Protein AF-M4DMU1-F1 (afdb_monomer_lite)

Sequence (93 aa):
MGVEVILTYNFPDIIRYTHIQCVAYGALAHRLNAFWRSNTADVVVCVLRLWRIEWGEGGFNYVTNMEGGSDILFDSDIPEIQFFKSQIPSIDL

Structure (mmCIF, N/CA/C/O backbone):
data_AF-M4DMU1-F1
#
_entry.id   AF-M4DMU1-F1
#
loop_
_atom_site.group_PDB
_atom_site.id
_atom_site.type_symbol
_atom_site.label_atom_id
_atom_site.label_alt_id
_atom_site.label_comp_id
_atom_site.label_asym_id
_atom_site.label_entity_id
_atom_site.label_seq_id
_atom_site.pdbx_PDB_ins_code
_atom_site.Cartn_x
_atom_site.Cartn_y
_atom_site.Cartn_z
_atom_site.occupancy
_atom_site.B_iso_or_equiv
_atom_site.auth_seq_id
_atom_site.auth_comp_id
_atom_site.auth_asym_id
_atom_site.auth_atom_id
_atom_site.pdbx_PDB_model_num
ATOM 1 N N . MET A 1 1 ? -5.336 -5.254 -10.453 1.00 36.75 1 MET A N 1
ATOM 2 C CA . MET A 1 1 ? -6.230 -4.555 -9.509 1.00 36.75 1 MET A CA 1
ATOM 3 C C . MET A 1 1 ? -5.415 -3.386 -8.978 1.00 36.75 1 MET A C 1
ATOM 5 O O . MET A 1 1 ? -4.430 -3.638 -8.300 1.00 36.75 1 MET A O 1
ATOM 9 N N . GLY A 1 2 ? -5.679 -2.161 -9.438 1.00 36.19 2 GLY A N 1
ATOM 10 C CA . GLY A 1 2 ? -4.987 -0.965 -8.941 1.00 36.19 2 GLY A CA 1
ATOM 11 C C . GLY A 1 2 ? -5.722 -0.457 -7.708 1.00 36.19 2 GLY A C 1
ATOM 12 O O . GLY A 1 2 ? -6.950 -0.471 -7.713 1.00 36.19 2 GLY A O 1
ATOM 13 N N . VAL A 1 3 ? -4.998 -0.082 -6.658 1.00 41.44 3 VAL A N 1
ATOM 14 C CA . VAL A 1 3 ? -5.593 0.516 -5.459 1.00 41.44 3 VAL A CA 1
ATOM 15 C C . VAL A 1 3 ? -5.123 1.960 -5.418 1.00 41.44 3 VAL A C 1
ATOM 17 O O . VAL A 1 3 ? -3.929 2.230 -5.330 1.00 41.44 3 VAL A O 1
ATOM 20 N N . GLU A 1 4 ? -6.052 2.898 -5.546 1.00 38.41 4 GLU A N 1
ATOM 21 C CA . GLU A 1 4 ? -5.741 4.311 -5.367 1.00 38.41 4 GLU A CA 1
ATOM 22 C C . GLU A 1 4 ? -5.572 4.565 -3.864 1.00 38.41 4 GLU A C 1
ATOM 24 O O . GLU A 1 4 ? -6.482 4.293 -3.084 1.00 38.41 4 GLU A O 1
ATOM 29 N N . VAL A 1 5 ? -4.383 4.998 -3.439 1.00 45.34 5 VAL A N 1
ATOM 30 C CA . VAL A 1 5 ? -4.080 5.26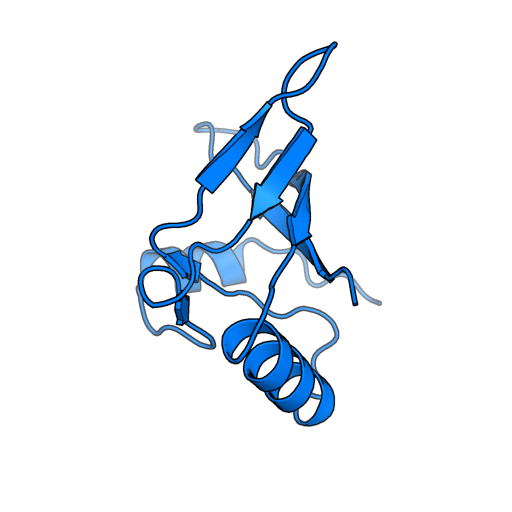3 -2.025 1.00 45.34 5 VAL A CA 1
ATOM 31 C C . VAL A 1 5 ? -3.679 6.725 -1.910 1.00 45.34 5 VAL A C 1
ATOM 33 O O . VAL A 1 5 ? -2.688 7.164 -2.485 1.00 45.34 5 VAL A O 1
ATOM 36 N N . ILE A 1 6 ? -4.446 7.502 -1.158 1.00 46.75 6 ILE A N 1
ATOM 37 C CA . ILE A 1 6 ? -4.153 8.919 -0.946 1.00 46.75 6 ILE A CA 1
ATOM 38 C C . ILE A 1 6 ? -3.015 9.019 0.075 1.00 46.75 6 ILE A C 1
ATOM 40 O O . ILE A 1 6 ? -3.157 8.565 1.210 1.00 46.75 6 ILE A O 1
ATOM 44 N N . LEU A 1 7 ? -1.883 9.605 -0.323 1.00 43.75 7 LEU A N 1
ATOM 45 C CA . LEU A 1 7 ? -0.764 9.882 0.576 1.00 43.75 7 LEU A CA 1
ATOM 46 C C . LEU A 1 7 ? -0.775 11.367 0.947 1.00 43.75 7 LEU A C 1
ATOM 48 O O . LEU A 1 7 ? -0.752 12.255 0.096 1.00 43.75 7 LEU A O 1
ATOM 52 N N . THR A 1 8 ? -0.778 11.648 2.240 1.00 39.38 8 THR A N 1
ATOM 53 C CA . THR A 1 8 ? -0.685 13.005 2.785 1.00 39.38 8 THR A CA 1
ATOM 54 C C . THR A 1 8 ? 0.732 13.314 3.227 1.00 39.38 8 THR A C 1
ATOM 56 O O . THR A 1 8 ? 1.342 12.534 3.959 1.00 39.38 8 THR A O 1
ATOM 59 N N . TYR A 1 9 ? 1.231 14.487 2.845 1.00 39.00 9 TYR A N 1
ATOM 60 C CA . TYR A 1 9 ? 2.486 15.027 3.358 1.00 39.00 9 TYR A CA 1
ATOM 61 C C . TYR A 1 9 ? 2.177 16.205 4.287 1.00 39.00 9 TYR A C 1
ATOM 63 O O . TYR A 1 9 ? 1.493 17.145 3.881 1.00 39.00 9 TYR A O 1
ATOM 71 N N . ASN A 1 10 ? 2.676 16.167 5.525 1.00 35.88 10 ASN A N 1
ATOM 72 C CA . ASN A 1 10 ? 2.546 17.287 6.459 1.00 35.88 10 ASN A CA 1
ATOM 73 C C . ASN A 1 10 ? 3.645 18.319 6.178 1.00 35.88 10 ASN A C 1
ATOM 75 O O . ASN A 1 10 ? 4.809 18.102 6.512 1.00 35.88 10 ASN A O 1
ATOM 79 N N . PHE A 1 11 ? 3.272 19.452 5.581 1.00 35.72 11 PHE A N 1
ATOM 80 C CA . PHE A 1 11 ? 3.992 20.712 5.783 1.00 35.72 11 PHE A CA 1
ATOM 81 C C . PHE A 1 11 ? 3.352 21.447 6.970 1.00 35.72 11 PHE A C 1
ATOM 83 O O . PHE A 1 11 ? 2.145 21.290 7.152 1.00 35.72 11 PHE A O 1
ATOM 90 N N . PRO A 1 12 ? 4.106 22.240 7.759 1.00 43.03 12 PRO A N 1
ATOM 91 C CA . PRO A 1 12 ? 3.705 22.656 9.109 1.00 43.03 12 PRO A CA 1
ATOM 92 C C . PRO A 1 12 ? 2.365 23.387 9.265 1.00 43.03 12 PRO A C 1
ATOM 94 O O . PRO A 1 12 ? 1.928 23.517 10.395 1.00 43.03 12 PRO A O 1
ATOM 97 N N . ASP A 1 13 ? 1.687 23.811 8.192 1.00 41.03 13 ASP A N 1
ATOM 98 C CA . ASP A 1 13 ? 0.438 24.580 8.297 1.00 41.03 13 ASP A CA 1
ATOM 99 C C . ASP A 1 13 ? -0.630 24.251 7.227 1.00 41.03 13 ASP A C 1
ATOM 101 O O . ASP A 1 13 ? -1.669 24.906 7.179 1.00 41.03 13 ASP A O 1
ATOM 105 N N . ILE A 1 14 ? -0.422 23.253 6.349 1.00 41.44 14 ILE A N 1
ATOM 106 C CA . ILE A 1 14 ? -1.425 22.840 5.341 1.00 41.44 14 ILE A CA 1
ATOM 107 C C . ILE A 1 14 ? -1.326 21.329 5.087 1.00 41.44 14 ILE A C 1
ATOM 109 O O . ILE A 1 14 ? -0.342 20.863 4.507 1.00 41.44 14 ILE A O 1
ATOM 113 N N . ILE A 1 15 ? -2.379 20.572 5.423 1.00 51.69 15 ILE A N 1
ATOM 114 C CA . ILE A 1 15 ? -2.550 19.196 4.931 1.00 51.69 15 ILE A CA 1
ATOM 115 C C . ILE A 1 15 ? -2.911 19.291 3.448 1.00 51.69 15 ILE A C 1
ATOM 117 O O . ILE A 1 15 ? -4.048 19.596 3.085 1.00 51.69 15 ILE A O 1
ATOM 121 N N . ARG A 1 16 ? -1.931 19.073 2.569 1.00 52.25 16 ARG A N 1
ATOM 122 C CA . ARG A 1 16 ? -2.199 18.883 1.141 1.00 52.25 16 ARG A CA 1
ATOM 123 C C . ARG A 1 16 ? -2.372 17.393 0.876 1.00 52.25 16 ARG A C 1
ATOM 125 O O . ARG A 1 16 ? -1.435 16.613 1.048 1.00 52.25 16 ARG A O 1
ATOM 132 N N . TYR A 1 17 ? -3.578 17.018 0.461 1.00 60.00 17 TYR A N 1
ATOM 133 C CA . TYR A 1 17 ? -3.865 15.685 -0.052 1.00 60.00 17 TYR A CA 1
ATOM 134 C C . TYR A 1 17 ? -3.322 15.592 -1.475 1.00 60.00 17 TYR A C 1
ATOM 136 O O . TYR A 1 17 ? -3.812 16.274 -2.375 1.00 60.00 17 TYR A O 1
ATOM 144 N N . THR A 1 18 ? -2.301 14.763 -1.675 1.00 65.81 18 THR A N 1
ATOM 145 C CA . THR A 1 18 ? -1.830 14.417 -3.015 1.00 65.81 18 THR A CA 1
ATOM 146 C C . THR A 1 18 ? -2.292 12.998 -3.302 1.00 65.81 18 THR A C 1
ATOM 148 O O . THR A 1 18 ? -1.915 12.050 -2.614 1.00 65.81 18 THR A O 1
ATOM 151 N N . HIS A 1 19 ? -3.137 12.842 -4.316 1.00 71.75 19 HIS A N 1
ATOM 152 C CA . HIS A 1 19 ? -3.531 11.520 -4.780 1.00 71.75 19 HIS A CA 1
ATOM 153 C C . HIS A 1 19 ? -2.331 10.875 -5.467 1.00 71.75 19 HIS A C 1
ATOM 155 O O . HIS A 1 19 ? -1.783 11.428 -6.421 1.00 71.75 19 HIS A O 1
ATOM 161 N N . ILE A 1 20 ? -1.898 9.728 -4.947 1.00 78.00 20 ILE A N 1
ATOM 162 C CA . ILE A 1 20 ? -0.766 8.979 -5.477 1.00 78.00 20 ILE A CA 1
ATOM 163 C C . ILE A 1 20 ? -1.251 7.584 -5.862 1.00 78.00 20 ILE A C 1
ATOM 165 O O . ILE A 1 20 ? -1.814 6.841 -5.062 1.00 78.00 20 ILE A O 1
ATOM 169 N N . GLN A 1 21 ? -1.007 7.189 -7.106 1.00 82.25 21 GLN A N 1
ATOM 170 C CA . GLN A 1 21 ? -1.336 5.838 -7.524 1.00 82.25 21 GLN A CA 1
ATOM 171 C C . GLN A 1 21 ? -0.401 4.832 -6.838 1.00 82.25 21 GLN A C 1
ATOM 173 O O . GLN A 1 21 ? 0.821 4.996 -6.845 1.00 82.25 21 GLN A O 1
ATOM 178 N N . CYS A 1 22 ? -0.979 3.775 -6.264 1.00 86.56 22 CYS A N 1
ATOM 179 C CA . CYS A 1 22 ? -0.244 2.676 -5.649 1.00 86.56 22 CYS A CA 1
ATOM 180 C C . CYS A 1 22 ? -0.587 1.359 -6.350 1.00 86.56 22 CYS A C 1
ATOM 182 O O . CYS A 1 22 ? -1.749 1.052 -6.620 1.00 86.56 22 CYS A O 1
ATOM 184 N N . VAL A 1 23 ? 0.422 0.546 -6.650 1.00 87.69 23 VAL A N 1
ATOM 185 C CA . VAL A 1 23 ? 0.211 -0.739 -7.320 1.00 87.69 23 VAL A CA 1
ATOM 186 C C . VAL A 1 23 ? 0.811 -1.863 -6.490 1.00 87.69 23 VAL A C 1
ATOM 188 O O . VAL A 1 23 ? 2.011 -1.903 -6.237 1.00 87.69 23 VAL A O 1
ATOM 191 N N . ALA A 1 24 ? -0.051 -2.773 -6.040 1.00 89.88 24 ALA A N 1
ATOM 192 C CA . ALA A 1 24 ? 0.353 -3.983 -5.341 1.00 89.88 24 ALA A CA 1
ATOM 193 C C . ALA A 1 24 ? 0.336 -5.181 -6.300 1.00 89.88 24 ALA A C 1
ATOM 195 O O . ALA A 1 24 ? -0.604 -5.358 -7.078 1.00 89.88 24 ALA A O 1
ATOM 196 N N . TYR A 1 25 ? 1.328 -6.052 -6.163 1.00 88.50 25 TYR A N 1
ATOM 197 C CA . TYR A 1 25 ? 1.500 -7.292 -6.908 1.00 88.50 25 TYR A CA 1
ATOM 198 C C . TYR A 1 25 ? 1.666 -8.492 -5.967 1.00 88.50 25 TYR A C 1
ATOM 200 O O . TYR A 1 25 ? 2.002 -8.355 -4.784 1.00 88.50 25 TYR A O 1
ATOM 208 N N . GLY A 1 26 ? 1.428 -9.687 -6.510 1.00 90.31 26 GLY A N 1
ATOM 209 C CA . GLY A 1 26 ? 1.651 -10.962 -5.827 1.00 90.31 26 GLY A CA 1
ATOM 210 C C . GLY A 1 26 ? 0.813 -11.142 -4.558 1.00 90.31 26 GLY A C 1
ATOM 211 O O . GLY A 1 26 ? -0.331 -10.690 -4.463 1.00 90.31 26 GLY A O 1
ATOM 212 N N . ALA A 1 27 ? 1.394 -11.803 -3.554 1.00 90.75 27 ALA A N 1
ATOM 213 C CA . ALA A 1 27 ? 0.718 -12.104 -2.289 1.00 90.75 27 ALA A CA 1
ATOM 214 C C . ALA A 1 27 ? 0.214 -10.848 -1.553 1.00 90.75 27 ALA A C 1
ATOM 216 O O . ALA A 1 27 ? -0.832 -10.888 -0.900 1.00 90.75 27 ALA A O 1
ATOM 217 N N . LEU A 1 28 ? 0.921 -9.718 -1.684 1.00 90.75 28 LEU A N 1
ATOM 218 C CA . LEU A 1 28 ? 0.512 -8.456 -1.070 1.00 90.75 28 LEU A CA 1
ATOM 219 C C . LEU A 1 28 ? -0.789 -7.924 -1.682 1.00 90.75 28 LEU A C 1
ATOM 221 O O . LEU A 1 28 ? -1.664 -7.478 -0.945 1.00 90.75 28 LEU A O 1
ATOM 225 N N . ALA A 1 29 ? -0.957 -8.042 -3.003 1.00 90.44 29 ALA A N 1
ATOM 226 C CA . ALA A 1 29 ? -2.191 -7.654 -3.686 1.00 90.44 29 ALA A CA 1
ATOM 227 C C . ALA A 1 29 ? -3.392 -8.491 -3.224 1.00 90.44 29 ALA A C 1
ATOM 229 O O . ALA A 1 29 ? -4.471 -7.955 -2.973 1.00 90.44 29 ALA A O 1
ATOM 230 N N . HIS A 1 30 ? -3.199 -9.804 -3.063 1.00 90.94 30 HIS A N 1
ATOM 231 C CA . HIS A 1 30 ? -4.249 -10.690 -2.563 1.00 90.94 30 HIS A CA 1
ATOM 232 C C . HIS A 1 30 ? -4.655 -10.349 -1.129 1.00 90.94 30 HIS A C 1
ATOM 234 O O . HIS A 1 30 ? -5.847 -10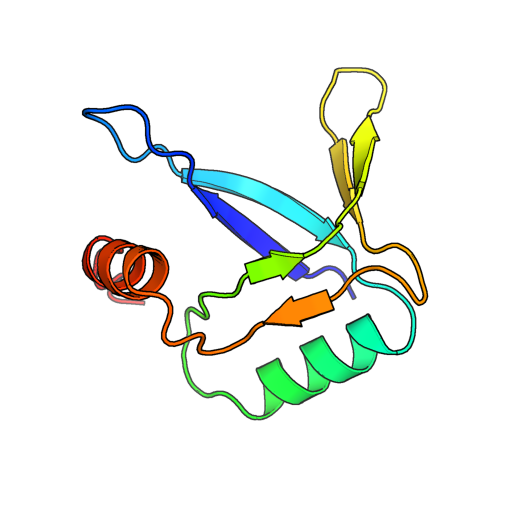.286 -0.837 1.00 90.94 30 HIS A O 1
ATOM 240 N N . ARG A 1 31 ? -3.679 -10.078 -0.256 1.00 90.44 31 ARG A N 1
ATOM 241 C CA . ARG A 1 31 ? -3.926 -9.670 1.131 1.00 90.44 31 ARG A CA 1
ATOM 242 C C . ARG A 1 31 ? -4.632 -8.321 1.223 1.00 90.44 31 ARG A C 1
ATOM 244 O O . ARG A 1 31 ? -5.583 -8.206 1.985 1.00 90.44 31 ARG A O 1
ATOM 251 N N . LEU A 1 32 ? -4.216 -7.338 0.424 1.00 89.06 32 LEU A N 1
ATOM 252 C CA . LEU A 1 32 ? -4.875 -6.034 0.349 1.00 89.06 32 LEU A CA 1
ATOM 253 C C . LEU A 1 32 ? -6.338 -6.172 -0.095 1.00 89.06 32 LEU A C 1
ATOM 255 O O . LEU A 1 32 ? -7.229 -5.626 0.545 1.00 89.06 32 LEU A O 1
ATOM 259 N N . ASN A 1 33 ? -6.603 -6.962 -1.138 1.00 89.06 33 ASN A N 1
ATOM 260 C CA . ASN A 1 33 ? -7.969 -7.215 -1.596 1.00 89.06 33 ASN A CA 1
ATOM 261 C C . ASN A 1 33 ? -8.804 -7.997 -0.565 1.00 89.06 33 ASN A C 1
ATOM 263 O O . ASN A 1 33 ? -9.987 -7.712 -0.398 1.00 89.06 33 ASN A O 1
ATOM 267 N N . ALA A 1 34 ? -8.216 -8.975 0.130 1.00 90.50 34 ALA A N 1
ATOM 268 C CA . ALA A 1 34 ? -8.902 -9.701 1.197 1.00 90.50 34 ALA A CA 1
ATOM 269 C C . ALA A 1 34 ? -9.272 -8.771 2.363 1.00 90.50 34 ALA A C 1
ATOM 271 O O . ALA A 1 34 ? -10.419 -8.788 2.801 1.00 90.50 34 ALA A O 1
ATOM 272 N N . PHE A 1 35 ? -8.333 -7.922 2.796 1.00 90.31 35 PHE A N 1
ATOM 273 C CA . PHE A 1 35 ? -8.567 -6.917 3.831 1.00 90.31 35 PHE A CA 1
ATOM 274 C C . PHE A 1 35 ? -9.698 -5.965 3.432 1.00 90.31 35 PHE A C 1
ATOM 276 O O . PHE A 1 35 ? -10.663 -5.821 4.179 1.00 90.31 35 PHE A O 1
ATOM 283 N N . TRP A 1 36 ? -9.629 -5.386 2.228 1.00 86.56 36 TRP A N 1
ATOM 284 C CA . TRP A 1 36 ? -10.644 -4.454 1.734 1.00 86.56 36 TRP A CA 1
ATOM 285 C C . TRP A 1 36 ? -12.042 -5.076 1.718 1.00 86.56 36 TRP A C 1
ATOM 287 O O . TRP A 1 36 ? -12.991 -4.484 2.210 1.00 86.56 36 TRP A O 1
ATOM 297 N N . ARG A 1 37 ? -12.171 -6.316 1.231 1.00 88.31 37 ARG A N 1
ATOM 298 C CA . ARG A 1 37 ? -13.460 -7.029 1.194 1.00 88.31 37 ARG A CA 1
ATOM 299 C C . ARG A 1 37 ? -14.028 -7.366 2.570 1.00 88.31 37 ARG A C 1
ATOM 301 O O . ARG A 1 37 ? -15.226 -7.602 2.676 1.00 88.31 37 ARG A O 1
ATOM 308 N N . SER A 1 38 ? -13.177 -7.464 3.587 1.00 89.75 38 SER A N 1
ATOM 309 C CA . SER A 1 38 ? -13.600 -7.715 4.968 1.00 89.75 38 SER A CA 1
ATOM 310 C C . SER A 1 38 ? -13.914 -6.439 5.748 1.00 89.75 38 SER A C 1
ATOM 312 O O . SER A 1 38 ? -14.425 -6.529 6.860 1.00 89.75 38 SER A O 1
ATOM 314 N N . ASN A 1 39 ? -13.597 -5.270 5.188 1.00 85.69 39 ASN A N 1
ATOM 315 C CA . ASN A 1 39 ? -13.770 -3.984 5.838 1.00 85.69 39 ASN A CA 1
ATOM 316 C C . ASN A 1 39 ? -15.028 -3.281 5.304 1.00 85.69 39 ASN A C 1
ATOM 318 O O . ASN A 1 39 ? -15.336 -3.360 4.117 1.00 85.69 39 ASN A O 1
ATOM 322 N N . THR A 1 40 ? -15.762 -2.612 6.189 1.00 84.44 40 THR A N 1
ATOM 323 C CA . THR A 1 40 ? -16.941 -1.802 5.843 1.00 84.44 40 THR A CA 1
ATOM 324 C C . THR A 1 40 ? -16.657 -0.305 5.897 1.00 84.44 40 THR A C 1
ATOM 326 O O . THR A 1 40 ? -17.564 0.481 5.662 1.00 84.44 40 THR A O 1
ATOM 329 N N . ALA A 1 41 ? -15.441 0.096 6.276 1.00 80.44 41 ALA A N 1
ATOM 330 C CA . ALA A 1 41 ? -15.036 1.490 6.298 1.00 80.44 41 ALA A CA 1
ATOM 331 C C . ALA A 1 41 ? -14.823 1.994 4.873 1.00 80.44 41 ALA A C 1
ATOM 333 O O . ALA A 1 41 ? -14.150 1.346 4.070 1.00 80.44 41 ALA A O 1
ATOM 334 N N . ASP A 1 42 ? -15.324 3.189 4.590 1.00 76.94 42 ASP A N 1
ATOM 335 C CA . ASP A 1 42 ? -15.133 3.796 3.280 1.00 76.94 42 ASP A CA 1
ATOM 336 C C . ASP A 1 42 ? -13.707 4.337 3.084 1.00 76.94 42 ASP A C 1
ATOM 338 O O . ASP A 1 42 ? -13.210 4.438 1.962 1.00 76.94 42 ASP A O 1
ATOM 342 N N . VAL A 1 43 ? -13.021 4.654 4.189 1.00 77.19 43 VAL A N 1
ATOM 343 C CA . VAL A 1 43 ? -11.628 5.111 4.203 1.00 77.19 43 VAL A CA 1
ATOM 344 C C . VAL A 1 43 ? -10.807 4.236 5.142 1.00 77.19 43 VAL A C 1
ATOM 346 O O . VAL A 1 43 ? -11.104 4.105 6.328 1.00 77.19 43 VAL A O 1
ATOM 349 N N . VAL A 1 44 ? -9.716 3.680 4.613 1.00 80.69 44 VAL A N 1
ATOM 350 C CA . VAL A 1 44 ? -8.736 2.898 5.373 1.00 80.69 44 VAL A CA 1
ATOM 351 C C . VAL A 1 44 ? -7.405 3.636 5.372 1.00 80.69 44 VAL A C 1
ATOM 353 O O . VAL A 1 44 ? -6.818 3.884 4.320 1.00 80.69 44 VAL A O 1
ATOM 356 N N . VAL A 1 45 ? -6.882 3.917 6.564 1.00 82.25 45 VAL A N 1
ATOM 357 C CA . VAL A 1 45 ? -5.519 4.436 6.730 1.00 82.25 45 VAL A CA 1
ATOM 358 C C . VAL A 1 45 ? -4.561 3.269 6.936 1.00 82.25 45 VAL A C 1
ATOM 360 O O . VAL A 1 45 ? -4.740 2.460 7.847 1.00 82.25 45 VAL A O 1
ATOM 363 N N . CYS A 1 46 ? -3.524 3.199 6.105 1.00 86.62 46 CYS A N 1
ATOM 364 C CA . CYS A 1 46 ? -2.503 2.160 6.172 1.00 86.62 46 CYS A CA 1
ATOM 365 C C . CYS A 1 46 ? -1.091 2.734 5.998 1.00 86.62 46 CYS A C 1
ATOM 367 O O . CYS A 1 46 ? -0.911 3.840 5.489 1.00 86.62 46 CYS A O 1
ATOM 369 N N . VAL A 1 47 ? -0.081 1.971 6.421 1.00 86.69 47 VAL A N 1
ATOM 370 C CA . VAL A 1 47 ? 1.335 2.323 6.238 1.00 86.69 47 VAL A CA 1
ATOM 371 C C . VAL A 1 47 ? 1.948 1.452 5.165 1.00 86.69 47 VAL A C 1
ATOM 373 O O . VAL A 1 47 ? 1.997 0.229 5.301 1.00 86.69 47 VAL A O 1
ATOM 376 N N . LEU A 1 48 ? 2.495 2.095 4.141 1.00 89.81 48 LEU A N 1
ATOM 377 C CA . LEU A 1 48 ? 3.269 1.445 3.094 1.00 89.81 48 LEU A CA 1
ATOM 378 C C . LEU A 1 48 ? 4.736 1.340 3.540 1.00 89.81 48 LEU A C 1
ATOM 380 O O . LEU A 1 48 ? 5.428 2.348 3.666 1.00 89.81 48 LEU A O 1
ATOM 384 N N . ARG A 1 49 ? 5.233 0.122 3.793 1.00 90.56 49 AR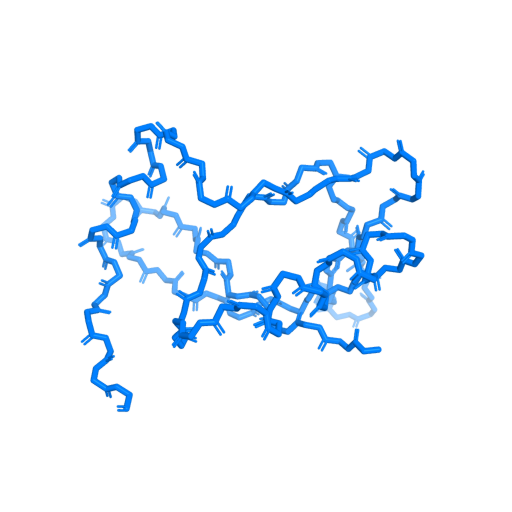G A N 1
ATOM 385 C CA . ARG A 1 49 ? 6.626 -0.116 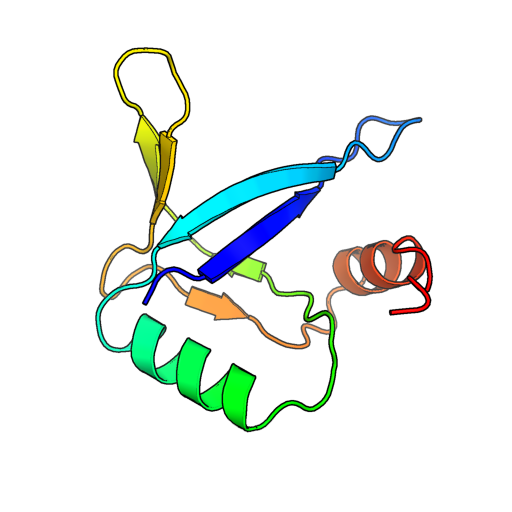4.216 1.00 90.56 49 ARG A CA 1
ATOM 386 C C . ARG A 1 49 ? 7.490 -0.611 3.070 1.00 90.56 49 ARG A C 1
ATOM 388 O O . ARG A 1 49 ? 7.130 -1.588 2.419 1.00 90.56 49 ARG A O 1
ATOM 395 N N . LEU A 1 50 ? 8.644 0.032 2.873 1.00 92.06 50 LEU A N 1
ATOM 396 C CA . LEU A 1 50 ? 9.634 -0.326 1.848 1.00 92.06 50 LEU A CA 1
ATOM 397 C C . LEU A 1 50 ? 9.039 -0.373 0.431 1.00 92.06 50 LEU A C 1
ATOM 399 O O . LEU A 1 50 ? 9.358 -1.268 -0.347 1.00 92.06 50 LEU A O 1
ATOM 403 N N . TRP A 1 51 ? 8.144 0.561 0.102 1.00 92.38 51 TRP A N 1
ATOM 404 C CA . TRP A 1 51 ? 7.601 0.704 -1.251 1.00 92.38 51 TRP A CA 1
ATOM 405 C C . TRP A 1 51 ? 8.558 1.500 -2.133 1.00 92.38 51 TRP A C 1
ATOM 407 O O . TRP A 1 51 ? 9.256 2.399 -1.663 1.00 92.38 51 TRP A O 1
ATOM 417 N N . ARG A 1 52 ? 8.595 1.155 -3.419 1.00 89.38 52 ARG A N 1
ATOM 418 C CA . ARG A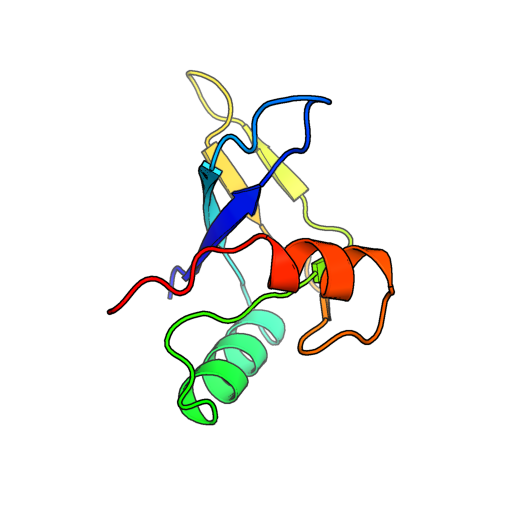 1 52 ? 9.444 1.798 -4.418 1.00 89.38 52 ARG A CA 1
ATOM 419 C C . ARG A 1 52 ? 8.654 2.865 -5.163 1.00 89.38 52 ARG A C 1
ATOM 421 O O . ARG A 1 52 ? 7.509 2.631 -5.538 1.00 89.38 52 ARG A O 1
ATOM 428 N N . ILE A 1 53 ? 9.284 4.009 -5.403 1.00 90.00 53 ILE A N 1
ATOM 429 C CA . ILE A 1 53 ? 8.761 5.048 -6.293 1.00 90.00 53 ILE A CA 1
ATOM 430 C 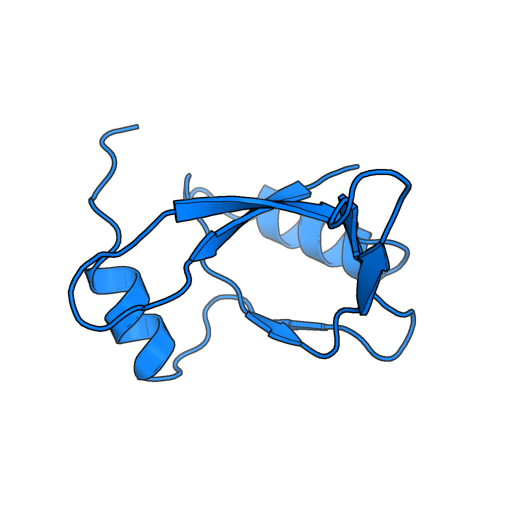C . ILE A 1 53 ? 9.145 4.707 -7.732 1.00 90.00 53 ILE A C 1
ATOM 432 O O . ILE A 1 53 ? 10.321 4.478 -8.014 1.00 90.00 53 ILE A O 1
ATOM 436 N N . GLU A 1 54 ? 8.162 4.711 -8.625 1.00 87.62 54 GLU A N 1
ATOM 437 C CA . GLU A 1 54 ? 8.348 4.593 -10.067 1.00 87.62 54 GLU A CA 1
ATOM 438 C C . GLU A 1 54 ? 8.294 5.973 -10.720 1.00 87.62 54 GLU A C 1
ATOM 440 O O . GLU A 1 54 ? 7.330 6.732 -10.565 1.00 87.62 54 GLU A O 1
ATOM 445 N N . TRP A 1 55 ? 9.343 6.277 -11.478 1.00 87.12 55 TRP A N 1
ATOM 446 C CA . TRP A 1 55 ? 9.484 7.511 -12.241 1.00 87.12 55 TRP A CA 1
ATOM 447 C C . TRP A 1 55 ? 9.250 7.220 -13.722 1.00 87.12 55 TRP A C 1
ATOM 449 O O . TRP A 1 55 ? 9.718 6.209 -14.243 1.00 87.12 55 TRP A O 1
ATOM 459 N N . GLY A 1 56 ? 8.528 8.106 -14.400 1.00 83.19 56 GLY A N 1
ATOM 460 C CA . GLY A 1 56 ? 8.316 8.054 -15.845 1.00 83.19 56 GLY A CA 1
ATOM 461 C C . GLY A 1 56 ? 8.746 9.350 -16.526 1.00 83.19 56 GLY A C 1
ATOM 462 O O . GLY A 1 56 ? 9.224 10.288 -15.881 1.00 83.19 56 GLY A O 1
ATOM 463 N N . GLU A 1 57 ? 8.543 9.429 -17.841 1.00 82.75 57 GLU A N 1
ATOM 464 C CA . GLU A 1 57 ? 8.622 10.715 -18.539 1.00 82.75 57 GLU A CA 1
ATOM 465 C C . GLU A 1 57 ? 7.581 11.676 -17.950 1.00 82.75 57 GLU A C 1
ATOM 467 O O . GLU A 1 57 ? 6.394 11.365 -17.896 1.00 82.75 57 GLU A O 1
ATOM 472 N N . GLY A 1 58 ? 8.034 12.837 -17.469 1.00 81.69 58 GLY A N 1
ATOM 473 C CA . GLY A 1 58 ? 7.174 13.824 -16.806 1.00 81.69 58 GLY A CA 1
ATOM 474 C C . GLY A 1 58 ? 7.169 13.766 -15.274 1.00 81.69 58 GLY A C 1
ATOM 475 O O . GLY A 1 58 ? 6.541 14.619 -14.653 1.00 81.69 58 GLY A O 1
ATOM 476 N N . GLY A 1 59 ? 7.912 12.841 -14.653 1.00 82.75 59 GLY A N 1
ATOM 477 C CA . GLY A 1 59 ? 8.156 12.839 -13.208 1.00 82.75 59 GLY A CA 1
ATOM 478 C C . GLY A 1 59 ? 7.552 11.642 -12.479 1.00 82.75 59 GLY A C 1
ATOM 479 O O . GLY A 1 59 ? 7.680 10.500 -12.922 1.00 82.75 59 GLY A O 1
ATOM 480 N N . PHE A 1 60 ? 6.986 11.898 -11.298 1.00 80.69 60 PHE A N 1
ATOM 481 C CA . PHE A 1 60 ? 6.422 10.853 -10.445 1.00 80.69 60 PHE A CA 1
ATOM 482 C C . PHE A 1 60 ? 5.251 10.164 -11.153 1.00 80.69 60 PHE A C 1
ATOM 484 O O . PHE A 1 60 ? 4.333 10.845 -11.606 1.00 80.69 60 PHE A O 1
ATOM 491 N N . ASN A 1 61 ? 5.273 8.831 -11.220 1.00 84.69 61 ASN A N 1
ATOM 492 C CA . ASN A 1 61 ? 4.214 8.057 -11.863 1.00 84.69 61 ASN A CA 1
ATOM 493 C C . ASN A 1 61 ? 3.338 7.349 -10.816 1.00 84.69 61 ASN A C 1
ATOM 495 O O . ASN A 1 61 ? 2.176 7.698 -10.625 1.00 84.69 61 ASN A O 1
ATOM 499 N N . TYR A 1 62 ? 3.908 6.387 -10.087 1.00 85.12 62 TYR A N 1
ATOM 500 C CA . TYR A 1 62 ? 3.208 5.638 -9.040 1.00 85.12 62 TYR A CA 1
ATOM 501 C C . TYR A 1 62 ? 4.196 5.065 -8.019 1.00 85.12 62 TYR A C 1
ATOM 503 O O . TYR A 1 62 ? 5.409 5.099 -8.220 1.00 85.12 62 TYR A O 1
ATOM 511 N N . VAL A 1 63 ? 3.693 4.515 -6.916 1.00 89.44 63 VAL A N 1
ATOM 512 C CA . VAL A 1 63 ? 4.490 3.672 -6.011 1.00 89.44 63 VAL A CA 1
ATOM 513 C C . VAL A 1 63 ? 4.078 2.213 -6.131 1.00 89.44 63 VAL A C 1
ATOM 515 O O . VAL A 1 63 ? 2.905 1.891 -6.316 1.00 89.44 63 VAL A O 1
ATOM 518 N N . THR A 1 64 ? 5.041 1.307 -6.019 1.00 92.06 64 THR A N 1
ATOM 519 C CA . THR A 1 64 ? 4.813 -0.134 -6.141 1.00 92.06 64 THR A CA 1
ATOM 520 C C . THR A 1 64 ? 5.526 -0.923 -5.062 1.00 92.06 64 THR A C 1
ATOM 522 O O . THR A 1 64 ? 6.545 -0.496 -4.512 1.00 92.06 64 THR A O 1
ATOM 525 N N . ASN A 1 65 ? 5.004 -2.109 -4.774 1.00 92.25 65 ASN A N 1
ATOM 526 C CA . ASN A 1 65 ? 5.648 -3.036 -3.864 1.00 92.25 65 ASN A CA 1
ATOM 527 C C . ASN A 1 65 ? 6.818 -3.774 -4.541 1.00 92.25 65 ASN A C 1
ATOM 529 O O . ASN A 1 65 ? 6.786 -4.087 -5.731 1.00 92.25 65 ASN A O 1
ATOM 533 N N . MET A 1 66 ? 7.833 -4.093 -3.746 1.00 91.06 66 MET A N 1
ATOM 534 C CA . MET A 1 66 ? 8.879 -5.063 -4.036 1.00 91.06 66 MET A CA 1
ATOM 535 C C . MET A 1 66 ? 8.475 -6.404 -3.425 1.00 91.06 66 MET A C 1
ATOM 537 O O . MET A 1 66 ? 8.167 -6.490 -2.232 1.00 91.06 66 MET A O 1
ATOM 541 N N . GLU A 1 67 ? 8.457 -7.456 -4.237 1.00 84.25 67 GLU A N 1
ATOM 542 C CA . GLU A 1 67 ? 8.094 -8.793 -3.776 1.00 84.25 67 GLU A CA 1
ATOM 543 C C . GLU A 1 67 ? 9.060 -9.284 -2.685 1.00 84.25 67 GLU A C 1
ATOM 545 O O . GLU A 1 67 ? 10.275 -9.141 -2.799 1.00 84.25 67 GLU A O 1
ATOM 550 N N . GLY A 1 68 ? 8.506 -9.796 -1.581 1.00 82.62 68 GLY A N 1
ATOM 551 C CA . GLY A 1 68 ? 9.270 -10.254 -0.415 1.00 82.62 68 GLY A CA 1
ATOM 552 C C . GLY A 1 68 ? 9.837 -9.152 0.494 1.00 82.62 68 GLY A C 1
ATOM 553 O O . GLY A 1 68 ? 10.270 -9.470 1.597 1.00 82.62 68 GLY A O 1
ATOM 554 N N . GLY A 1 69 ? 9.815 -7.880 0.077 1.00 87.12 69 GLY A N 1
ATOM 555 C CA . GLY A 1 69 ? 10.376 -6.764 0.852 1.00 87.12 69 GLY A CA 1
ATOM 556 C C . GLY A 1 69 ? 9.345 -5.752 1.348 1.00 87.12 69 GLY A C 1
ATOM 557 O O . GLY A 1 69 ? 9.449 -5.264 2.472 1.00 87.12 69 GLY A O 1
ATOM 558 N N . SER A 1 70 ? 8.349 -5.425 0.527 1.00 92.81 70 SER A N 1
ATOM 559 C CA . SER A 1 70 ? 7.345 -4.430 0.897 1.00 92.81 70 SER A CA 1
ATOM 560 C C . SER A 1 70 ? 6.201 -5.025 1.698 1.00 92.81 70 SER A C 1
ATOM 562 O O . SER A 1 70 ? 5.803 -6.175 1.501 1.00 92.81 70 SER A O 1
ATOM 564 N N . ASP A 1 71 ? 5.602 -4.189 2.538 1.00 92.38 71 ASP A N 1
ATOM 565 C CA . ASP A 1 71 ? 4.451 -4.578 3.335 1.00 92.38 71 ASP A CA 1
ATOM 566 C C . ASP A 1 71 ? 3.434 -3.443 3.489 1.00 92.38 71 ASP A C 1
ATOM 568 O O . ASP A 1 71 ? 3.738 -2.278 3.215 1.00 92.38 71 ASP A O 1
ATOM 572 N N . ILE A 1 72 ? 2.227 -3.794 3.930 1.00 90.50 72 ILE A N 1
ATOM 573 C CA . ILE A 1 72 ? 1.180 -2.853 4.325 1.00 90.50 72 ILE A CA 1
ATOM 574 C C . ILE A 1 72 ? 0.791 -3.156 5.769 1.00 90.50 72 ILE A C 1
ATOM 576 O O . ILE A 1 72 ? 0.404 -4.285 6.080 1.00 90.50 72 ILE A O 1
ATOM 580 N N . LEU A 1 73 ? 0.880 -2.148 6.636 1.00 89.56 73 LEU A N 1
ATOM 581 C CA . LEU A 1 73 ? 0.322 -2.210 7.985 1.00 89.56 73 LEU A CA 1
ATOM 582 C C . LEU A 1 73 ? -1.059 -1.563 7.983 1.00 89.56 73 LEU A C 1
ATOM 584 O O . LEU A 1 73 ? -1.182 -0.358 7.755 1.00 89.56 73 LEU A O 1
ATOM 588 N N . PHE A 1 74 ? -2.078 -2.372 8.238 1.00 86.06 74 PHE A N 1
ATOM 589 C CA . PHE A 1 74 ? -3.440 -1.910 8.488 1.00 86.06 74 PHE A CA 1
ATOM 590 C C . PHE A 1 74 ? -3.623 -1.651 9.985 1.00 86.06 74 PHE A C 1
ATOM 592 O O . PHE A 1 74 ? -2.984 -2.322 10.793 1.00 86.06 74 PHE A O 1
ATOM 599 N N . ASP A 1 75 ? -4.462 -0.675 10.339 1.00 76.00 75 ASP A N 1
ATOM 600 C CA . ASP A 1 75 ? -4.883 -0.399 11.724 1.00 76.00 75 ASP A CA 1
ATOM 601 C C . ASP A 1 75 ? -3.744 -0.303 12.740 1.00 76.00 75 ASP A C 1
ATOM 603 O O . ASP A 1 75 ? -3.812 -0.793 13.858 1.00 76.00 75 ASP A O 1
ATOM 607 N N . SER A 1 76 ? -2.667 0.357 12.330 1.00 77.38 76 SER A N 1
ATOM 608 C CA . SER A 1 76 ? -1.487 0.496 13.167 1.00 77.38 76 SER A CA 1
ATOM 609 C C . SER A 1 76 ? -1.736 1.472 14.328 1.00 77.38 76 SER A C 1
ATOM 611 O O . SER A 1 76 ? -2.113 2.625 14.112 1.00 77.38 76 SER A O 1
ATOM 613 N N . ASP A 1 77 ? -1.416 1.049 15.552 1.00 81.31 77 ASP A N 1
ATOM 614 C CA . ASP A 1 77 ? -1.533 1.841 16.794 1.00 81.31 77 ASP A CA 1
ATOM 615 C C . ASP A 1 77 ? -0.382 2.844 16.997 1.00 81.31 77 ASP A C 1
ATOM 617 O O . ASP A 1 77 ? -0.067 3.255 18.113 1.00 81.31 77 ASP A O 1
ATOM 621 N N . ILE A 1 78 ? 0.279 3.243 15.908 1.00 84.50 78 ILE A N 1
ATOM 622 C CA . ILE A 1 78 ? 1.385 4.200 15.966 1.00 84.50 78 ILE A CA 1
ATOM 623 C C . ILE A 1 78 ? 0.791 5.586 16.267 1.00 84.50 78 ILE A C 1
ATOM 625 O O . ILE A 1 78 ? -0.115 6.009 15.538 1.00 84.50 78 ILE A O 1
ATOM 629 N N . PRO A 1 79 ? 1.268 6.303 17.304 1.00 83.25 79 PRO A N 1
ATOM 630 C CA . PRO A 1 79 ? 0.682 7.572 17.742 1.00 83.25 79 PRO A CA 1
ATOM 631 C C . PRO A 1 79 ? 0.515 8.602 16.621 1.00 83.25 79 PRO A C 1
ATOM 633 O O . PRO A 1 79 ? -0.523 9.250 16.523 1.00 83.25 79 PRO A O 1
ATOM 636 N N . GLU A 1 80 ? 1.494 8.708 15.726 1.00 79.94 80 GLU A N 1
ATOM 637 C CA . GLU A 1 80 ? 1.484 9.621 14.583 1.00 79.94 80 GLU A CA 1
ATOM 638 C C . GLU A 1 80 ? 0.375 9.283 13.578 1.00 79.94 80 GLU A C 1
ATOM 640 O O . GLU A 1 80 ? -0.210 10.180 12.975 1.00 79.94 80 GLU A O 1
ATOM 645 N N . ILE A 1 81 ? 0.041 7.998 13.426 1.00 79.94 81 ILE A N 1
ATOM 646 C CA . ILE A 1 81 ? -1.050 7.541 12.555 1.00 79.94 81 ILE A CA 1
ATOM 647 C C . ILE A 1 81 ? -2.396 7.831 13.200 1.00 79.94 81 ILE A C 1
ATOM 649 O O . ILE A 1 81 ? -3.324 8.233 12.508 1.00 79.94 81 ILE A O 1
ATOM 653 N N . GLN A 1 82 ? -2.515 7.648 14.514 1.00 81.88 82 GLN A N 1
ATOM 654 C CA . GLN A 1 82 ? -3.740 7.969 15.247 1.00 81.88 82 GLN A CA 1
ATOM 655 C C . GLN A 1 82 ? -4.000 9.479 15.235 1.00 81.88 82 GLN A C 1
ATOM 657 O O . GLN A 1 82 ? -5.118 9.917 14.961 1.00 81.88 82 GLN A O 1
ATOM 662 N N . PHE A 1 83 ? -2.947 10.278 15.427 1.00 81.69 83 PHE A N 1
ATOM 663 C CA . PHE A 1 83 ? -3.009 11.721 15.234 1.00 81.69 83 PHE A CA 1
ATOM 664 C C . PHE A 1 83 ? -3.443 12.057 13.807 1.00 81.69 83 PHE A C 1
ATOM 666 O O . PHE A 1 83 ? -4.406 12.794 13.631 1.00 81.69 83 PHE A O 1
ATOM 673 N N . PHE A 1 84 ? -2.815 11.462 12.790 1.00 78.50 84 PHE A N 1
ATOM 674 C CA . PHE A 1 84 ? -3.189 11.684 11.396 1.00 78.50 84 PHE A CA 1
ATOM 675 C C . PHE A 1 84 ? -4.655 11.320 11.106 1.00 78.50 84 PHE A C 1
ATOM 677 O O . PHE A 1 84 ? -5.376 12.137 10.541 1.00 78.50 84 PHE A O 1
ATOM 684 N N . LYS A 1 85 ? -5.127 10.153 11.565 1.00 77.75 85 LYS A N 1
ATOM 685 C CA . LYS A 1 85 ? -6.531 9.719 11.463 1.00 77.75 85 LYS A CA 1
ATOM 686 C C . LYS A 1 85 ? -7.494 10.769 12.029 1.00 77.75 85 LYS A C 1
ATOM 688 O O . LYS A 1 85 ? -8.516 11.026 11.410 1.00 77.75 85 LYS A O 1
ATOM 693 N N . SER A 1 86 ? -7.150 11.410 13.152 1.00 79.56 86 SER A N 1
ATOM 694 C CA . SER A 1 86 ? -7.972 12.473 13.759 1.00 79.56 86 SER A CA 1
ATOM 695 C C . SER A 1 86 ? -8.077 13.754 12.920 1.00 79.56 86 SER A C 1
ATOM 697 O O . SER A 1 86 ? -8.994 14.542 13.132 1.00 79.56 86 SER A O 1
ATOM 699 N N . GLN A 1 87 ? -7.129 13.982 12.004 1.00 76.06 87 GLN A N 1
ATOM 700 C CA . GLN A 1 87 ? -7.092 15.161 11.135 1.00 76.06 87 GLN A CA 1
ATOM 701 C C . GLN A 1 87 ? -7.816 14.936 9.805 1.00 76.06 87 GLN A C 1
ATOM 703 O O . GLN A 1 87 ? -8.086 15.904 9.093 1.00 76.06 87 GLN A O 1
ATOM 708 N N . ILE A 1 88 ? -8.108 13.680 9.451 1.00 71.88 88 ILE A N 1
ATOM 709 C CA . ILE A 1 88 ? -8.920 13.367 8.278 1.00 71.88 88 ILE A CA 1
ATOM 710 C C . ILE A 1 88 ? -10.327 13.874 8.602 1.00 71.88 88 ILE A C 1
ATOM 712 O O . ILE A 1 88 ? -10.915 13.404 9.581 1.00 71.88 88 ILE A O 1
ATOM 716 N N . PRO A 1 89 ? -10.866 14.845 7.838 1.00 66.88 89 PRO A N 1
ATOM 717 C CA . PRO A 1 89 ? -12.246 15.259 8.012 1.00 66.88 89 PRO A CA 1
ATOM 718 C C . PRO A 1 89 ? -13.103 14.002 7.961 1.00 66.88 89 PRO A C 1
ATOM 720 O O . PRO A 1 89 ? -12.840 13.130 7.131 1.00 66.88 89 PRO A O 1
ATOM 723 N N . SER A 1 90 ? -14.119 13.895 8.813 1.00 58.28 90 SER A N 1
ATOM 724 C CA . SER A 1 90 ? -15.214 12.972 8.541 1.00 58.28 90 SER A CA 1
ATOM 725 C C . SER A 1 90 ? -15.803 13.413 7.205 1.00 58.28 90 SER A C 1
ATOM 727 O O . SER A 1 90 ? -16.602 14.344 7.148 1.00 58.28 90 SER A O 1
ATOM 729 N N . ILE A 1 91 ? -15.288 12.862 6.108 1.00 49.72 91 ILE A N 1
ATOM 730 C CA . ILE A 1 91 ? -15.905 13.009 4.807 1.00 49.72 91 ILE A CA 1
ATOM 731 C C . ILE A 1 91 ? -17.230 12.290 5.008 1.00 49.72 91 ILE A C 1
ATOM 733 O O . ILE A 1 91 ? -17.244 11.072 5.175 1.00 49.72 91 ILE A O 1
ATOM 737 N N . ASP A 1 92 ? -18.308 13.064 5.112 1.00 38.50 92 ASP A N 1
ATOM 738 C CA . ASP A 1 92 ? -19.648 12.550 4.882 1.00 38.50 92 ASP A CA 1
ATOM 739 C C . ASP A 1 92 ? -19.626 12.001 3.449 1.00 38.50 92 ASP A C 1
ATOM 741 O O . ASP A 1 92 ? -19.670 12.766 2.479 1.00 38.50 92 ASP A O 1
ATOM 745 N N . LEU A 1 93 ? -19.392 10.694 3.334 1.00 38.22 93 LEU A N 1
ATOM 746 C CA . LEU A 1 93 ? -19.459 9.931 2.092 1.00 38.22 93 LEU A CA 1
ATOM 747 C C . LEU A 1 93 ? -20.910 9.577 1.776 1.00 38.22 93 LEU A C 1
ATOM 749 O O . LEU A 1 93 ? -21.656 9.213 2.714 1.00 38.22 93 LEU A O 1
#

Secondary structure (DSSP, 8-state):
--EEEEEEEEETTEEEEEEEEEE--HHHHHHHHHHHHH---S---EEEESPEEEEETTEEEEEEPPTTT-EEEES---HHHHHHHHHS-----

Radius of gyration: 14.0 Å; chains: 1; bounding box: 30×37×36 Å

Organism: Brassica campestris (NCBI:txid3711)

pLDDT: mean 75.46, std 18.39, range [35.72, 92.81]

Foldseek 3Di:
DWDWDWDWDDDPPDTDTDTATEDEDDPQVVVVVVVVVVDPDPDWDKDKFPWDFDADVVGTHHIYDDPPGIHIGTPDPDVVSVVVVVVPPPPPD